Protein AF-A0A7S3X3S9-F1 (afdb_monomer)

Secondary structure (DSSP, 8-state):
--HHHHHHHHHHHHHHHHHTSGGGG-TTSS-HHHHHHHHHHHHHHHHH-GGGHHHHHHHHHHHHTSHHHHHHHHH-HHHHHHHHTS-HHHHHHHHHHTT-THHHHHHHHHHHHHTS---------PPPPPPPPPPPPPPPPPPPP--------

Mean predicted aligned error: 16.13 Å

Sequence (153 aa):
ENEHEVAFSLIRRGCLDLAGSDLFDEPGLADTHDMEEAWLFLLEVRKCRPNRRRQIEECAKLLGASQRWSAALTSSAKVIEMLEGMSPEMKREVLEAAGAPDLEEEHQQQQQQDDLPPQQHPGVQQPWPPAPAAPAAKPAPQAAQGVWPEAAA

Solvent-accessible surface area (backbone atoms only — not comparable to full-atom values): 9548 Å² total; per-residue (Å²): 142,56,67,70,57,54,52,48,52,50,52,49,46,49,46,57,62,31,71,78,37,85,62,67,76,41,90,82,76,67,53,74,66,58,47,40,52,51,51,45,50,53,54,51,48,50,72,77,36,67,92,45,49,70,62,49,35,54,44,31,32,50,43,24,71,34,70,70,48,36,47,34,60,75,68,35,66,68,45,45,53,53,46,68,73,41,57,70,71,60,39,45,50,43,29,53,35,21,71,46,52,65,60,56,54,54,53,56,51,52,52,60,61,68,69,53,71,83,76,77,73,78,84,74,90,73,84,80,79,84,80,82,82,82,81,82,86,80,87,82,86,82,84,82,88,80,89,78,87,88,85,89,136

pLDDT: mean 71.57, std 14.66, range [46.75, 90.12]

Foldseek 3Di:
DPPLVVVLVVLLVVLVVCLPPPCVQDPPPDDLVRLLVSLVSLLVCCVVPVVCLVSSLVSLLSQLVHPSSVCSCVPDPVNVVSLVVDDLVSNCSSCVSSVNNVVNVVVVVVVVVVPPDPPPPPDDPDDDDDDDDDDDDDDDDDDDDDDDDDDDD

Organism: NCBI:txid141414

Structure (mmCIF, N/CA/C/O backbone):
data_AF-A0A7S3X3S9-F1
#
_entry.id   AF-A0A7S3X3S9-F1
#
loop_
_atom_site.group_PDB
_atom_site.id
_atom_site.type_symbol
_atom_site.label_atom_id
_atom_site.label_alt_id
_atom_site.label_comp_id
_atom_site.label_asym_id
_atom_site.label_entity_id
_atom_site.label_seq_id
_atom_site.pdbx_PDB_ins_code
_atom_site.Cartn_x
_atom_site.Cartn_y
_atom_site.Cartn_z
_atom_site.occupancy
_atom_site.B_iso_or_equiv
_atom_site.auth_seq_id
_atom_site.auth_comp_id
_atom_site.auth_asym_id
_atom_site.auth_atom_id
_atom_site.pdbx_PDB_model_num
ATOM 1 N N . GLU A 1 1 ? -20.043 -7.317 -10.546 1.00 48.34 1 GLU A N 1
ATOM 2 C CA . GLU A 1 1 ? -18.893 -7.938 -9.852 1.00 48.34 1 GLU A CA 1
ATOM 3 C C . GLU A 1 1 ? -17.901 -8.473 -10.877 1.00 48.34 1 GLU A C 1
ATOM 5 O O . GLU A 1 1 ? -18.150 -9.544 -11.407 1.00 48.34 1 GLU A O 1
ATOM 10 N N . ASN A 1 2 ? -16.850 -7.720 -11.234 1.00 58.53 2 ASN A N 1
ATOM 11 C CA . ASN A 1 2 ? -15.633 -8.306 -11.834 1.00 58.53 2 ASN A CA 1
ATOM 12 C C . ASN A 1 2 ? -14.470 -7.306 -11.981 1.00 58.53 2 ASN A C 1
ATOM 14 O O . ASN A 1 2 ? -13.314 -7.703 -11.981 1.00 58.53 2 ASN A O 1
ATOM 18 N N . GLU A 1 3 ? -14.746 -6.004 -12.079 1.00 62.81 3 GLU A N 1
ATOM 19 C CA . GLU A 1 3 ? -13.711 -4.999 -12.388 1.00 62.81 3 GLU A CA 1
ATOM 20 C C . GLU A 1 3 ? -12.646 -4.880 -11.290 1.00 62.81 3 GLU A C 1
ATOM 22 O O . GLU A 1 3 ? -11.453 -4.897 -11.580 1.00 62.81 3 GLU A O 1
ATOM 27 N N . HIS A 1 4 ? -13.056 -4.884 -10.018 1.00 63.25 4 HIS A N 1
ATOM 28 C CA . HIS A 1 4 ? -12.123 -4.880 -8.886 1.00 63.25 4 HIS A CA 1
ATOM 29 C C . HIS A 1 4 ? -11.281 -6.162 -8.796 1.00 63.25 4 HIS A C 1
ATOM 31 O O . HIS A 1 4 ? -10.157 -6.117 -8.303 1.00 63.25 4 HIS A O 1
ATOM 37 N N . GLU A 1 5 ? -11.791 -7.307 -9.267 1.00 67.75 5 GLU A N 1
ATOM 38 C CA . GLU A 1 5 ? -11.007 -8.548 -9.296 1.00 67.75 5 GLU A CA 1
ATOM 39 C C . GLU A 1 5 ? -9.963 -8.517 -10.409 1.00 67.75 5 GLU A C 1
ATOM 41 O O . GLU A 1 5 ? -8.819 -8.896 -10.171 1.00 67.75 5 GLU A O 1
ATOM 46 N N . VAL A 1 6 ? -10.328 -8.001 -11.586 1.00 70.00 6 VAL A N 1
ATOM 47 C CA . VAL A 1 6 ? -9.403 -7.807 -12.708 1.00 70.00 6 VAL A CA 1
ATOM 48 C C . VAL A 1 6 ? -8.310 -6.802 -12.339 1.00 70.00 6 VAL A C 1
ATOM 50 O O . VAL A 1 6 ? -7.133 -7.100 -12.528 1.00 70.00 6 VAL A O 1
ATOM 53 N N . ALA A 1 7 ? -8.674 -5.663 -11.743 1.00 69.69 7 ALA A N 1
ATOM 54 C CA . ALA A 1 7 ? -7.722 -4.655 -11.279 1.00 69.69 7 ALA A CA 1
ATOM 55 C C . ALA A 1 7 ? -6.784 -5.208 -10.195 1.00 69.69 7 ALA A C 1
ATOM 57 O O . ALA A 1 7 ? -5.570 -5.044 -10.288 1.00 69.69 7 ALA A O 1
ATOM 58 N N . PHE A 1 8 ? -7.312 -5.955 -9.219 1.00 72.25 8 PHE A N 1
ATOM 59 C CA . PHE A 1 8 ? -6.483 -6.580 -8.188 1.00 72.25 8 PHE A CA 1
ATOM 60 C C . PHE A 1 8 ? -5.541 -7.639 -8.759 1.00 72.25 8 PHE A C 1
ATOM 62 O O . PHE A 1 8 ? -4.375 -7.696 -8.378 1.00 72.25 8 PHE A O 1
ATOM 69 N N . SER A 1 9 ? -6.011 -8.467 -9.690 1.00 74.62 9 SER A N 1
ATOM 70 C CA . SER A 1 9 ? -5.162 -9.449 -10.362 1.00 74.62 9 SER A CA 1
ATOM 71 C C . SER A 1 9 ? -4.076 -8.793 -11.215 1.00 74.62 9 SER A C 1
ATOM 73 O O . SER A 1 9 ? -2.961 -9.308 -11.238 1.00 74.62 9 SER A O 1
ATOM 75 N N . LEU A 1 10 ? -4.366 -7.664 -11.871 1.00 75.00 10 LEU A N 1
ATOM 76 C CA . LEU A 1 10 ? -3.382 -6.876 -12.618 1.00 75.00 10 LEU A CA 1
ATOM 77 C C . LEU A 1 10 ? -2.336 -6.256 -11.692 1.00 75.00 10 LEU A C 1
ATOM 79 O O . LEU A 1 10 ? -1.148 -6.426 -11.942 1.00 75.00 10 LEU A O 1
ATOM 83 N N . ILE A 1 11 ? -2.757 -5.618 -10.599 1.00 72.25 11 ILE A N 1
ATOM 84 C CA . ILE A 1 11 ? -1.847 -5.005 -9.621 1.00 72.25 11 ILE A CA 1
ATOM 85 C C . ILE A 1 11 ? -0.992 -6.073 -8.942 1.00 72.25 11 ILE A C 1
ATOM 87 O O . ILE A 1 11 ? 0.225 -5.931 -8.875 1.00 72.25 11 ILE A O 1
ATOM 91 N N . ARG A 1 12 ? -1.589 -7.189 -8.509 1.00 75.94 12 ARG A N 1
ATOM 92 C CA . ARG A 1 12 ? -0.850 -8.308 -7.909 1.00 75.94 12 ARG A CA 1
ATOM 93 C C . ARG A 1 12 ? 0.161 -8.898 -8.882 1.00 75.94 12 ARG A C 1
ATOM 95 O O . ARG A 1 12 ? 1.285 -9.184 -8.486 1.00 75.94 12 ARG A O 1
ATOM 102 N N . ARG A 1 13 ? -0.232 -9.087 -10.143 1.00 77.94 13 ARG A N 1
ATOM 103 C CA . ARG A 1 13 ? 0.671 -9.578 -11.184 1.00 77.94 13 ARG A CA 1
ATOM 104 C C . ARG A 1 13 ? 1.789 -8.577 -11.464 1.00 77.94 13 ARG A C 1
ATOM 106 O O . ARG A 1 13 ? 2.928 -9.002 -11.513 1.00 77.94 13 ARG A O 1
ATOM 113 N N . GLY A 1 14 ? 1.490 -7.280 -11.527 1.00 73.69 14 GLY A N 1
ATOM 114 C CA . GLY A 1 14 ? 2.494 -6.221 -11.633 1.00 73.69 14 GLY A CA 1
ATOM 115 C C . GLY A 1 14 ? 3.486 -6.249 -10.470 1.00 73.69 14 GLY A C 1
ATOM 116 O O . GLY A 1 14 ? 4.686 -6.281 -10.703 1.00 73.69 14 GLY A O 1
ATOM 117 N N . CYS A 1 15 ? 3.005 -6.353 -9.226 1.00 74.50 15 CYS A N 1
ATOM 118 C CA . CYS A 1 15 ? 3.866 -6.481 -8.046 1.00 74.50 15 CYS A CA 1
ATOM 119 C C . CYS A 1 15 ? 4.774 -7.717 -8.133 1.00 74.50 15 CYS A C 1
ATOM 121 O O . CYS A 1 15 ? 5.953 -7.633 -7.814 1.00 74.50 15 CYS A O 1
ATOM 123 N N . LEU A 1 16 ? 4.239 -8.863 -8.567 1.00 72.44 16 LEU A N 1
ATOM 124 C CA . LEU A 1 16 ? 4.996 -10.115 -8.685 1.00 72.44 16 LEU A CA 1
ATOM 125 C C . LEU A 1 16 ? 5.994 -10.107 -9.852 1.00 72.44 16 LEU A C 1
ATOM 127 O O . LEU A 1 16 ? 7.108 -10.598 -9.690 1.00 72.44 16 LEU A O 1
ATOM 131 N N . ASP A 1 17 ? 5.610 -9.549 -11.001 1.00 71.44 17 ASP A N 1
ATOM 132 C CA . ASP A 1 17 ? 6.460 -9.435 -12.192 1.00 71.44 17 ASP A CA 1
ATOM 133 C C . ASP A 1 17 ? 7.622 -8.455 -11.934 1.00 71.44 17 ASP A C 1
ATOM 135 O O . ASP A 1 17 ? 8.753 -8.676 -12.378 1.00 71.44 17 ASP A O 1
ATOM 139 N N . LEU A 1 18 ? 7.367 -7.399 -11.157 1.00 66.94 18 LEU A N 1
ATOM 140 C CA . LEU A 1 18 ? 8.367 -6.404 -10.782 1.00 66.94 18 LEU A CA 1
ATOM 141 C C . LEU A 1 18 ? 9.255 -6.851 -9.613 1.00 66.94 18 LEU A C 1
ATOM 143 O O . LEU A 1 18 ? 10.433 -6.521 -9.603 1.00 66.94 18 LEU A O 1
ATOM 147 N N . ALA A 1 19 ? 8.755 -7.660 -8.677 1.00 65.38 19 ALA A N 1
ATOM 148 C CA . ALA A 1 19 ? 9.548 -8.184 -7.559 1.00 65.38 19 ALA A CA 1
ATOM 149 C C . ALA A 1 19 ? 10.769 -9.022 -7.988 1.00 65.38 19 ALA A C 1
ATOM 151 O O . ALA A 1 19 ? 11.697 -9.209 -7.204 1.00 65.38 19 ALA A O 1
ATOM 152 N N . GLY A 1 20 ? 10.758 -9.554 -9.214 1.00 60.16 20 GLY A N 1
ATOM 153 C CA . GLY A 1 20 ? 11.882 -10.277 -9.812 1.00 60.16 20 GLY A CA 1
ATOM 154 C C . GLY A 1 20 ? 12.756 -9.442 -10.751 1.00 60.16 20 GLY A C 1
ATOM 155 O O . GLY A 1 20 ? 13.688 -9.995 -11.331 1.00 60.16 20 GLY A O 1
ATOM 156 N N . SER A 1 21 ? 12.456 -8.152 -10.930 1.00 62.50 21 SER A N 1
ATOM 157 C CA . SER A 1 21 ? 13.126 -7.273 -11.891 1.00 62.50 21 SER A CA 1
ATOM 158 C C . SER A 1 21 ? 13.718 -6.046 -11.193 1.00 62.50 21 SER A C 1
ATOM 160 O O . SER A 1 21 ? 13.003 -5.324 -10.504 1.00 62.50 21 SER A O 1
ATOM 162 N N . ASP A 1 22 ? 14.987 -5.722 -11.465 1.00 62.28 22 ASP A N 1
ATOM 163 C CA . ASP A 1 22 ? 15.633 -4.477 -10.989 1.00 62.28 22 ASP A CA 1
ATOM 164 C C . ASP A 1 22 ? 14.921 -3.193 -11.476 1.00 62.28 22 ASP A C 1
ATOM 166 O O . ASP A 1 22 ? 15.164 -2.098 -10.975 1.00 62.28 22 ASP A O 1
ATOM 170 N N . LEU A 1 23 ? 13.991 -3.337 -12.426 1.00 64.94 23 LEU A N 1
ATOM 171 C CA . LEU A 1 23 ? 13.120 -2.289 -12.957 1.00 64.94 23 LEU A CA 1
ATOM 172 C C . LEU A 1 23 ? 12.186 -1.670 -11.907 1.00 64.94 23 LEU A C 1
ATOM 174 O O . LEU A 1 23 ? 11.710 -0.557 -12.107 1.00 64.94 23 LEU A O 1
ATOM 178 N N . PHE A 1 24 ? 11.898 -2.361 -10.799 1.00 66.88 24 PHE A N 1
ATOM 179 C CA . PHE A 1 24 ? 10.897 -1.904 -9.828 1.00 66.88 24 PHE A CA 1
ATOM 180 C C . PHE A 1 24 ? 11.233 -0.562 -9.159 1.00 66.88 24 PHE 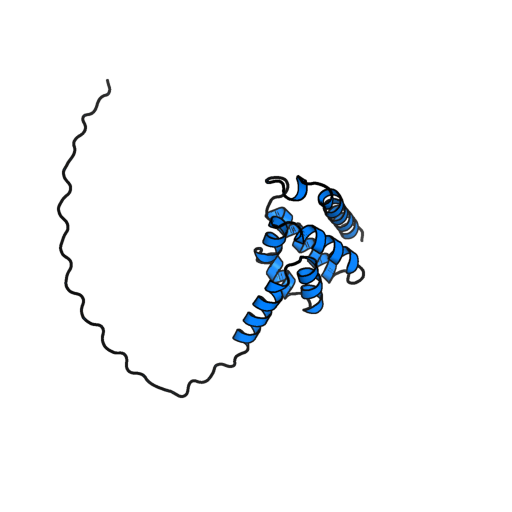A C 1
ATOM 182 O O . PHE A 1 24 ? 10.325 0.196 -8.811 1.00 66.88 24 PHE A O 1
ATOM 189 N N . ASP A 1 25 ? 12.523 -0.251 -9.022 1.00 65.94 25 ASP A N 1
ATOM 190 C CA . ASP A 1 25 ? 13.004 1.015 -8.456 1.00 65.94 25 ASP A CA 1
ATOM 191 C C . ASP A 1 25 ? 13.448 2.017 -9.539 1.00 65.94 25 ASP A C 1
ATOM 193 O O . ASP A 1 25 ? 13.875 3.134 -9.230 1.00 65.94 25 ASP A O 1
ATOM 197 N N . GLU A 1 26 ? 13.324 1.661 -10.825 1.00 70.81 26 GLU A N 1
ATOM 198 C CA . GLU A 1 26 ? 13.889 2.465 -11.904 1.00 70.81 26 GLU A CA 1
ATOM 199 C C . GLU A 1 26 ? 13.214 3.855 -11.967 1.00 70.81 26 GLU A C 1
ATOM 201 O O . GLU A 1 26 ? 11.976 3.977 -12.010 1.00 70.81 26 GLU A O 1
ATOM 206 N N . PRO A 1 27 ? 13.995 4.949 -11.910 1.00 63.44 27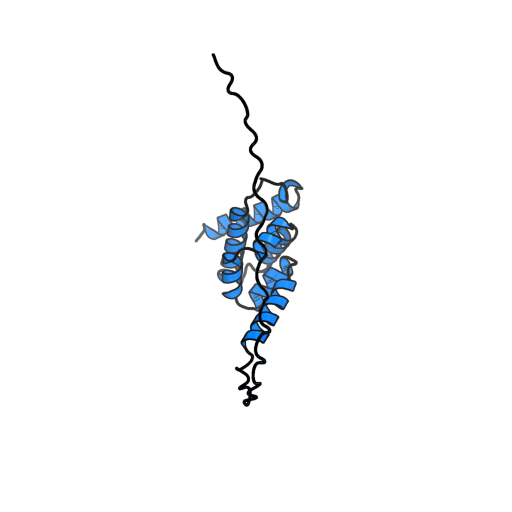 PRO A N 1
ATOM 207 C CA . PRO A 1 27 ? 13.454 6.297 -12.025 1.00 63.44 27 PRO A CA 1
ATOM 208 C C . PRO A 1 27 ? 12.753 6.475 -13.377 1.00 63.44 27 PRO A C 1
ATOM 210 O O . PRO A 1 27 ? 13.370 6.335 -14.426 1.00 63.44 27 PRO A O 1
ATOM 213 N N . GLY A 1 28 ? 11.456 6.802 -13.337 1.00 64.56 28 GLY A N 1
ATOM 214 C CA . GLY A 1 28 ? 10.617 7.008 -14.524 1.00 64.56 28 GLY A CA 1
ATOM 215 C C . GLY A 1 28 ? 9.677 5.852 -14.894 1.00 64.56 28 GLY A C 1
ATOM 216 O O . GLY A 1 28 ? 8.895 6.019 -15.823 1.00 64.56 28 GLY A O 1
ATOM 217 N N . LEU A 1 29 ? 9.706 4.712 -14.187 1.00 66.75 29 LEU A N 1
ATOM 218 C CA . LEU A 1 29 ? 8.765 3.608 -14.448 1.00 66.75 29 LEU A CA 1
ATOM 219 C C . LEU A 1 29 ? 7.353 3.874 -13.890 1.00 66.75 29 LEU A C 1
ATOM 221 O O . LEU A 1 29 ? 6.359 3.474 -14.488 1.00 66.75 29 LEU A O 1
ATOM 225 N N . ALA A 1 30 ? 7.281 4.533 -12.736 1.00 68.25 30 ALA A N 1
ATOM 226 C CA . ALA A 1 30 ? 6.041 4.937 -12.087 1.00 68.25 30 ALA A CA 1
ATOM 227 C C . ALA A 1 30 ? 6.232 6.314 -11.445 1.00 68.25 30 ALA A C 1
ATOM 229 O O . ALA A 1 30 ? 7.265 6.572 -10.804 1.00 68.25 30 ALA A O 1
ATOM 230 N N . ASP A 1 31 ? 5.235 7.177 -11.619 1.00 80.56 31 ASP A N 1
ATOM 231 C CA . ASP A 1 31 ? 5.173 8.472 -10.954 1.00 80.56 31 ASP A CA 1
ATOM 232 C C . ASP A 1 31 ? 4.623 8.319 -9.531 1.00 80.56 31 ASP A C 1
ATOM 234 O O . ASP A 1 31 ? 3.943 7.346 -9.198 1.00 80.56 31 ASP A O 1
ATOM 238 N N . THR A 1 32 ? 4.878 9.310 -8.674 1.00 80.31 32 THR A N 1
ATOM 239 C CA . THR A 1 32 ? 4.378 9.325 -7.286 1.00 80.31 32 THR A CA 1
ATOM 240 C C . THR A 1 32 ? 2.855 9.164 -7.218 1.00 80.31 32 THR A C 1
ATOM 242 O O . THR A 1 32 ? 2.343 8.545 -6.291 1.00 80.31 32 THR A O 1
ATOM 245 N N . HIS A 1 33 ? 2.137 9.678 -8.222 1.00 83.50 33 HIS A N 1
ATOM 246 C CA . HIS A 1 33 ? 0.689 9.519 -8.347 1.00 83.50 33 HIS A CA 1
ATOM 247 C C . HIS A 1 33 ? 0.273 8.050 -8.523 1.00 83.50 33 HIS A C 1
ATOM 249 O O . HIS A 1 33 ? -0.646 7.588 -7.857 1.00 83.50 33 HIS A O 1
ATOM 255 N N . ASP A 1 34 ? 0.966 7.292 -9.373 1.00 83.00 34 ASP A N 1
ATOM 256 C CA . ASP A 1 34 ? 0.627 5.887 -9.622 1.00 83.00 34 ASP A CA 1
ATOM 257 C C . ASP A 1 34 ? 0.935 5.010 -8.405 1.00 83.00 34 ASP A C 1
ATOM 259 O O . ASP A 1 34 ? 0.192 4.076 -8.096 1.00 83.00 34 ASP A O 1
ATOM 263 N N . MET A 1 35 ? 2.007 5.342 -7.677 1.00 85.00 35 MET A N 1
ATOM 264 C CA . MET A 1 35 ? 2.342 4.688 -6.410 1.00 85.00 35 MET A CA 1
ATOM 265 C C . MET A 1 35 ? 1.267 4.949 -5.344 1.00 85.00 35 MET A C 1
ATOM 267 O O . MET A 1 35 ? 0.869 4.025 -4.635 1.00 85.00 35 MET A O 1
ATOM 271 N N . GLU A 1 36 ? 0.772 6.187 -5.249 1.00 88.06 36 GLU A N 1
ATOM 272 C CA . GLU A 1 36 ? -0.332 6.564 -4.359 1.00 88.06 36 GLU A CA 1
ATOM 273 C C . GLU A 1 36 ? -1.616 5.791 -4.693 1.00 88.06 36 GLU A C 1
ATOM 275 O O . GLU A 1 36 ? -2.191 5.143 -3.817 1.00 88.06 36 GLU A O 1
ATOM 280 N N . GLU A 1 37 ? -2.041 5.800 -5.957 1.00 85.75 37 GLU A N 1
ATOM 281 C CA . GLU A 1 37 ? -3.263 5.120 -6.401 1.00 85.75 37 GLU A CA 1
ATOM 282 C C . GLU A 1 37 ? -3.199 3.603 -6.164 1.00 85.75 37 GLU A C 1
ATOM 284 O O . GLU A 1 37 ? -4.187 2.986 -5.759 1.00 85.75 37 GLU A O 1
ATOM 289 N N . ALA A 1 38 ? -2.029 2.987 -6.348 1.00 86.50 38 ALA A N 1
ATOM 290 C CA . ALA A 1 38 ? -1.828 1.573 -6.056 1.00 86.50 38 ALA A CA 1
ATOM 291 C C . ALA A 1 38 ? -1.982 1.254 -4.559 1.00 86.50 38 ALA A C 1
ATOM 293 O O . ALA A 1 38 ? -2.627 0.258 -4.211 1.00 86.50 38 ALA A O 1
ATOM 294 N N . TRP A 1 39 ? -1.438 2.096 -3.671 1.00 89.75 39 TRP A N 1
ATOM 295 C CA . TRP A 1 39 ? -1.631 1.950 -2.226 1.00 89.75 39 TRP A CA 1
ATOM 296 C C . TRP A 1 39 ? -3.094 2.138 -1.828 1.00 89.75 39 TRP A C 1
ATOM 298 O O . TRP A 1 39 ? -3.639 1.286 -1.126 1.00 89.75 39 TRP A O 1
ATOM 308 N N . LEU A 1 40 ? -3.755 3.188 -2.323 1.00 90.06 40 LEU A N 1
ATOM 309 C CA . LEU A 1 40 ? -5.178 3.434 -2.069 1.00 90.06 40 LEU A CA 1
ATOM 310 C C . LEU A 1 40 ? -6.042 2.259 -2.526 1.00 90.06 40 LEU A C 1
ATOM 312 O O . LEU A 1 40 ? -6.899 1.784 -1.783 1.00 90.06 40 LEU A O 1
ATOM 316 N N . PHE A 1 41 ? -5.778 1.729 -3.719 1.00 87.38 41 PHE A N 1
ATOM 317 C CA . PHE A 1 41 ? -6.486 0.559 -4.217 1.00 87.38 41 PHE A CA 1
ATOM 318 C C . PHE A 1 41 ? -6.274 -0.661 -3.312 1.00 87.38 41 PHE A C 1
ATOM 320 O O . PHE A 1 41 ? -7.229 -1.371 -2.990 1.00 87.38 41 PHE A O 1
ATOM 327 N N . LEU A 1 42 ? -5.038 -0.914 -2.874 1.00 88.75 42 LEU A N 1
ATOM 328 C CA . LEU A 1 42 ? -4.724 -2.049 -2.009 1.00 88.75 42 LEU A CA 1
ATOM 329 C C . LEU A 1 42 ? -5.453 -1.954 -0.656 1.00 88.75 42 LEU A C 1
ATOM 331 O O . LEU A 1 42 ? -6.036 -2.943 -0.195 1.00 88.75 42 LEU A O 1
ATOM 335 N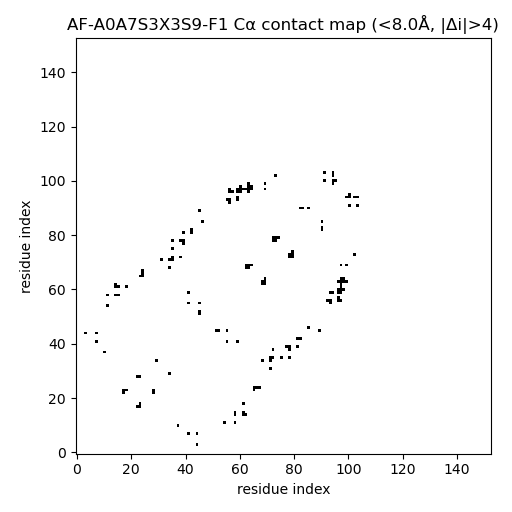 N . LEU A 1 43 ? -5.464 -0.764 -0.052 1.00 90.06 43 LEU A N 1
ATOM 336 C CA . LEU A 1 43 ? -6.165 -0.477 1.201 1.00 90.06 43 LEU A CA 1
ATOM 337 C C . LEU A 1 43 ? -7.687 -0.605 1.046 1.00 90.06 43 LEU A C 1
ATOM 339 O O . LEU A 1 43 ? -8.342 -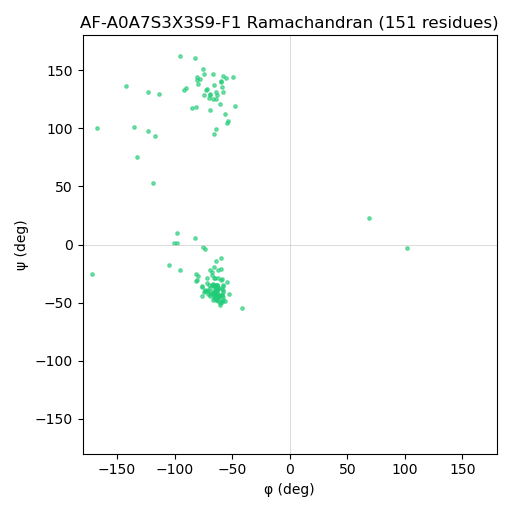1.249 1.870 1.00 90.06 43 LEU A O 1
ATOM 343 N N . GLU A 1 44 ? -8.254 -0.092 -0.044 1.00 89.88 44 GLU A N 1
ATOM 344 C CA . GLU A 1 44 ? -9.686 -0.205 -0.331 1.00 89.88 44 GLU A CA 1
ATOM 345 C C . GLU A 1 44 ? -10.104 -1.672 -0.525 1.00 89.88 44 GLU A C 1
ATOM 347 O O . GLU A 1 44 ? -11.087 -2.138 0.061 1.00 89.88 44 GLU A O 1
ATOM 352 N N . VAL A 1 45 ? -9.308 -2.469 -1.250 1.00 85.88 45 VAL A N 1
ATOM 353 C CA . VAL A 1 45 ? -9.558 -3.913 -1.371 1.00 85.88 45 VAL A CA 1
ATOM 354 C C . VAL A 1 45 ? -9.476 -4.599 -0.006 1.00 85.88 45 VAL A C 1
ATOM 356 O O . VAL A 1 45 ? -10.295 -5.482 0.268 1.00 85.88 45 VAL A O 1
ATOM 359 N N . ARG A 1 46 ? -8.564 -4.190 0.889 1.00 87.50 46 ARG A N 1
ATOM 360 C CA . ARG A 1 46 ? -8.483 -4.749 2.252 1.00 87.50 46 ARG A CA 1
ATOM 361 C C . ARG A 1 46 ? -9.737 -4.459 3.064 1.00 87.50 46 ARG A C 1
ATOM 363 O O . ARG A 1 46 ? -10.180 -5.355 3.792 1.00 87.50 46 ARG A O 1
ATOM 370 N N . LYS A 1 47 ? -10.306 -3.258 2.924 1.00 86.31 47 LYS A N 1
ATOM 371 C CA . LYS A 1 47 ? -11.558 -2.853 3.581 1.00 86.31 47 LYS A CA 1
ATOM 372 C C . LYS A 1 47 ? -12.744 -3.660 3.060 1.00 86.31 47 LYS A C 1
ATOM 374 O O . LYS A 1 47 ? -13.525 -4.182 3.850 1.00 86.31 47 LYS A O 1
ATOM 379 N N . CYS A 1 48 ? -12.858 -3.823 1.743 1.00 85.69 48 CYS A N 1
ATOM 380 C CA . CYS A 1 48 ? -13.998 -4.509 1.134 1.00 85.69 48 CYS A CA 1
ATOM 381 C C . CYS A 1 48 ? -13.909 -6.044 1.183 1.00 85.69 48 CYS A C 1
ATOM 383 O O . CYS A 1 48 ? -14.934 -6.724 1.111 1.00 85.69 48 CYS A O 1
ATOM 385 N N . ARG A 1 49 ? -12.701 -6.622 1.227 1.00 83.56 49 ARG A N 1
ATOM 386 C CA . ARG A 1 49 ? -12.471 -8.066 1.032 1.00 83.56 49 ARG A CA 1
ATOM 387 C C . ARG A 1 49 ? -11.535 -8.642 2.109 1.00 83.56 49 ARG A C 1
ATOM 389 O O . ARG A 1 49 ? -10.400 -9.010 1.800 1.00 83.56 49 ARG A O 1
ATOM 396 N N . PRO A 1 50 ? -12.014 -8.848 3.351 1.00 78.88 50 PRO A N 1
ATOM 397 C CA . PRO A 1 50 ? -11.191 -9.396 4.437 1.00 78.88 50 PRO A CA 1
ATOM 398 C C . PRO A 1 50 ? -10.616 -10.790 4.128 1.00 78.88 50 PRO A C 1
ATOM 400 O O . PRO A 1 50 ? -9.501 -11.106 4.533 1.00 78.88 50 PRO A O 1
ATOM 403 N N . ASN A 1 51 ? -11.312 -11.595 3.318 1.00 84.06 51 ASN A N 1
ATOM 404 C CA . ASN A 1 51 ? -10.850 -12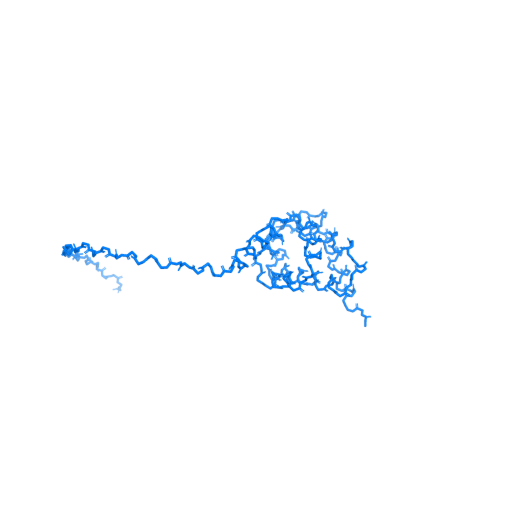.926 2.899 1.00 84.06 51 ASN A CA 1
ATOM 405 C C . ASN A 1 51 ? -9.564 -12.905 2.048 1.00 84.06 51 ASN A C 1
ATOM 407 O O . ASN A 1 51 ? -8.946 -13.950 1.856 1.00 84.06 51 ASN A O 1
ATOM 411 N N . ARG A 1 52 ? -9.156 -11.742 1.520 1.00 81.19 52 ARG A N 1
ATOM 412 C CA . ARG A 1 52 ? -7.949 -11.585 0.690 1.00 81.19 52 ARG A CA 1
ATOM 413 C C . ARG A 1 52 ? -6.736 -11.071 1.467 1.00 81.19 52 ARG A C 1
ATOM 415 O O . ARG A 1 52 ? -5.715 -10.784 0.850 1.00 81.19 52 ARG A O 1
ATOM 422 N N . ARG A 1 53 ? -6.813 -11.020 2.802 1.00 85.00 53 ARG A N 1
ATOM 423 C CA . ARG A 1 53 ? -5.747 -10.541 3.697 1.00 85.00 53 ARG A CA 1
ATOM 424 C C . ARG A 1 53 ? -4.344 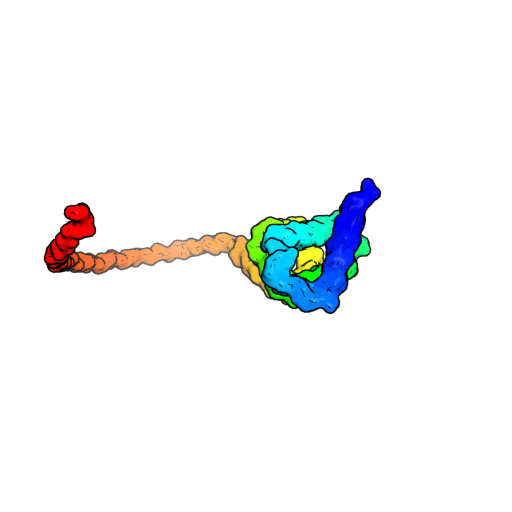-11.006 3.284 1.00 85.00 53 ARG A C 1
ATOM 426 O O . ARG A 1 53 ? -3.493 -10.173 3.022 1.00 85.00 53 ARG A O 1
ATOM 433 N N . ARG A 1 54 ? -4.131 -12.315 3.117 1.00 85.81 54 ARG A N 1
ATOM 434 C CA . ARG A 1 54 ? -2.814 -12.877 2.758 1.00 85.81 54 ARG A CA 1
ATOM 435 C C . ARG A 1 54 ? -2.255 -12.340 1.434 1.00 85.81 54 ARG A C 1
ATOM 437 O O . ARG A 1 54 ? -1.059 -12.127 1.309 1.00 85.81 54 ARG A O 1
ATOM 444 N N . GLN A 1 55 ? -3.114 -12.133 0.436 1.00 85.50 55 GLN A N 1
ATOM 445 C CA . GLN A 1 55 ? -2.692 -11.613 -0.871 1.00 85.50 55 GLN A CA 1
ATOM 446 C C . GLN A 1 55 ? -2.323 -10.131 -0.772 1.00 85.50 55 GLN A C 1
ATOM 448 O O . GLN A 1 55 ? -1.429 -9.670 -1.471 1.00 85.50 55 GLN A O 1
ATOM 453 N N . ILE A 1 56 ? -3.011 -9.399 0.104 1.00 86.88 56 ILE A N 1
ATOM 454 C CA . ILE A 1 56 ? -2.723 -7.996 0.384 1.00 86.88 56 ILE A CA 1
ATOM 455 C C . ILE A 1 56 ? -1.415 -7.856 1.154 1.00 86.88 56 ILE A C 1
ATOM 457 O O . ILE A 1 56 ? -0.607 -7.020 0.780 1.00 86.88 56 ILE A O 1
ATOM 461 N N . GLU A 1 57 ? -1.170 -8.705 2.153 1.00 88.06 57 GLU A N 1
ATOM 462 C CA . GLU A 1 57 ? 0.114 -8.769 2.864 1.00 88.06 57 GLU A CA 1
ATOM 463 C C . GLU A 1 57 ? 1.271 -9.081 1.900 1.00 88.06 57 GLU A C 1
ATOM 465 O O . GLU A 1 57 ? 2.312 -8.433 1.954 1.00 88.06 57 GLU A O 1
ATOM 470 N N . GLU A 1 58 ? 1.086 -10.028 0.971 1.00 86.81 58 GLU A N 1
ATOM 471 C CA . GLU A 1 58 ? 2.074 -10.320 -0.078 1.00 86.81 58 GLU A CA 1
ATOM 472 C C . GLU A 1 58 ? 2.364 -9.085 -0.942 1.00 86.81 58 GLU A C 1
ATOM 474 O O . GLU A 1 58 ? 3.526 -8.738 -1.134 1.00 86.81 58 GLU A O 1
ATOM 479 N N . CYS A 1 59 ? 1.329 -8.397 -1.436 1.00 86.88 59 CYS A N 1
ATOM 480 C CA . CYS A 1 59 ? 1.498 -7.174 -2.221 1.00 86.88 59 CYS A CA 1
ATOM 481 C C . CYS A 1 59 ? 2.168 -6.060 -1.411 1.00 86.88 59 CYS A C 1
ATOM 483 O O . CYS A 1 59 ? 3.141 -5.482 -1.880 1.00 86.88 59 CYS A O 1
ATOM 485 N N . ALA A 1 60 ? 1.701 -5.795 -0.190 1.00 89.00 60 ALA A N 1
ATOM 486 C CA . ALA A 1 60 ? 2.256 -4.771 0.689 1.00 89.00 60 ALA A CA 1
ATOM 487 C C . ALA A 1 60 ? 3.740 -5.021 0.974 1.00 89.00 60 ALA A C 1
ATOM 489 O O . ALA A 1 60 ? 4.528 -4.084 0.940 1.00 89.00 60 ALA A O 1
ATOM 490 N N . LYS A 1 61 ? 4.142 -6.283 1.161 1.00 88.25 61 LYS A N 1
ATOM 491 C CA . LYS A 1 61 ? 5.546 -6.661 1.339 1.00 88.25 61 LYS A CA 1
ATOM 492 C C . LYS A 1 61 ? 6.402 -6.397 0.107 1.00 88.25 61 LYS A C 1
ATOM 494 O O . LYS A 1 61 ? 7.541 -5.961 0.242 1.00 88.25 61 LYS A O 1
ATOM 499 N N . LEU A 1 62 ? 5.876 -6.671 -1.085 1.00 86.38 62 LEU A N 1
ATOM 500 C CA . LEU A 1 62 ? 6.592 -6.406 -2.334 1.00 86.38 62 LEU A CA 1
ATOM 501 C C . LEU A 1 62 ? 6.733 -4.906 -2.589 1.00 86.38 62 LEU A C 1
ATOM 503 O O . LEU A 1 62 ? 7.824 -4.448 -2.911 1.00 86.38 62 LEU A O 1
ATOM 507 N N . LEU A 1 63 ? 5.658 -4.142 -2.385 1.00 85.69 63 LEU A N 1
ATOM 508 C CA . LEU A 1 63 ? 5.685 -2.688 -2.517 1.00 85.69 63 LEU A CA 1
ATOM 509 C C . LEU A 1 63 ? 6.609 -2.056 -1.468 1.00 85.69 63 LEU A C 1
ATOM 511 O O . LEU A 1 63 ? 7.468 -1.252 -1.805 1.00 85.69 63 LEU A O 1
ATOM 515 N N . GLY A 1 64 ? 6.498 -2.474 -0.208 1.00 85.06 64 GLY A N 1
ATOM 516 C CA . GLY A 1 64 ? 7.309 -1.968 0.899 1.00 85.06 64 GLY A CA 1
ATOM 517 C C . GLY A 1 64 ? 8.802 -2.297 0.803 1.00 85.06 64 GLY A C 1
ATOM 518 O O . GLY A 1 64 ? 9.618 -1.614 1.415 1.00 85.06 64 GLY A O 1
ATOM 519 N N . ALA A 1 65 ? 9.184 -3.297 0.001 1.00 84.50 65 ALA A N 1
ATOM 520 C CA . ALA A 1 65 ? 10.588 -3.611 -0.250 1.00 84.50 65 ALA A CA 1
ATOM 521 C C . ALA A 1 65 ? 11.317 -2.512 -1.047 1.00 84.50 65 ALA A C 1
ATOM 523 O O . ALA A 1 65 ? 12.539 -2.408 -0.943 1.00 84.50 65 ALA A O 1
ATOM 524 N N . SER A 1 66 ? 10.593 -1.689 -1.817 1.00 83.00 66 SER A N 1
ATOM 525 C CA . SER A 1 66 ? 11.164 -0.514 -2.480 1.00 83.00 66 SER A CA 1
ATOM 526 C C . SER A 1 66 ? 11.021 0.727 -1.609 1.00 83.00 66 SER A C 1
ATOM 528 O O . SER A 1 66 ? 9.939 1.051 -1.117 1.00 83.00 66 SER A O 1
ATOM 530 N N . GLN A 1 67 ? 12.114 1.481 -1.486 1.00 81.94 67 GLN A N 1
ATOM 531 C CA . GLN A 1 67 ? 12.144 2.724 -0.719 1.00 81.94 67 GLN A CA 1
ATOM 532 C C . GLN A 1 67 ? 11.209 3.794 -1.301 1.00 81.94 67 GLN A C 1
ATOM 534 O O . GLN A 1 67 ? 10.616 4.573 -0.560 1.00 81.94 67 GLN A O 1
ATOM 539 N N . ARG A 1 68 ? 11.061 3.851 -2.629 1.00 83.06 68 ARG A N 1
ATOM 540 C CA . ARG A 1 68 ? 10.192 4.841 -3.286 1.00 83.06 68 ARG A CA 1
ATOM 541 C C . ARG A 1 68 ? 8.721 4.552 -3.014 1.00 83.06 68 ARG A C 1
ATOM 543 O O . ARG A 1 68 ? 7.954 5.458 -2.699 1.00 83.06 68 ARG A O 1
ATOM 550 N N . TRP A 1 69 ? 8.351 3.280 -3.082 1.00 86.19 69 TRP A N 1
ATOM 551 C CA . TRP A 1 69 ? 6.992 2.827 -2.819 1.00 86.19 69 TRP A CA 1
ATOM 552 C C . TRP A 1 69 ? 6.635 2.923 -1.335 1.00 86.19 69 TRP A C 1
ATOM 554 O O . TRP A 1 69 ? 5.530 3.356 -1.011 1.00 86.19 69 TRP A O 1
ATOM 564 N N . SER A 1 70 ? 7.559 2.599 -0.427 1.00 85.50 70 SER A N 1
ATOM 565 C CA . SER A 1 70 ? 7.345 2.807 1.010 1.00 85.50 70 SER A CA 1
ATOM 566 C C . SER A 1 70 ? 7.270 4.292 1.374 1.00 85.50 70 SER A C 1
ATOM 568 O O . SER A 1 70 ? 6.434 4.672 2.189 1.00 85.50 70 SER A O 1
ATOM 570 N N . ALA A 1 71 ? 8.031 5.165 0.707 1.00 84.38 71 ALA A N 1
ATOM 571 C CA . ALA A 1 71 ? 7.890 6.609 0.878 1.00 84.38 71 ALA A CA 1
ATOM 572 C C . ALA A 1 71 ? 6.508 7.121 0.433 1.00 84.38 71 ALA A C 1
ATOM 574 O O . ALA A 1 71 ? 5.963 8.024 1.064 1.00 84.38 71 ALA A O 1
ATOM 575 N N . ALA A 1 72 ? 5.898 6.551 -0.612 1.00 86.31 72 ALA A N 1
ATOM 576 C CA . ALA A 1 72 ? 4.539 6.923 -1.023 1.00 86.31 72 ALA A CA 1
ATOM 577 C C . ALA A 1 72 ? 3.483 6.546 0.036 1.00 86.31 72 ALA A C 1
ATOM 579 O O . ALA A 1 72 ? 2.543 7.309 0.259 1.00 86.31 72 ALA A O 1
ATOM 580 N N . LEU A 1 73 ? 3.675 5.418 0.732 1.00 86.50 73 LEU A N 1
ATOM 581 C CA . LEU A 1 73 ? 2.819 4.982 1.842 1.00 86.50 73 LEU A CA 1
ATOM 582 C C . LEU A 1 73 ? 2.863 5.960 3.027 1.00 86.50 73 LEU A C 1
ATOM 584 O O . LEU A 1 73 ? 1.847 6.168 3.685 1.00 86.50 73 LEU A O 1
ATOM 588 N N . THR A 1 74 ? 4.028 6.558 3.292 1.00 82.94 74 THR A N 1
ATOM 589 C CA . THR A 1 74 ? 4.253 7.414 4.467 1.00 82.94 74 THR A CA 1
ATOM 590 C C . THR A 1 74 ? 4.062 8.909 4.198 1.00 82.94 74 THR A C 1
ATOM 592 O O . THR A 1 74 ? 3.832 9.667 5.134 1.00 82.94 74 THR A O 1
ATOM 595 N N . SER A 1 75 ? 4.159 9.355 2.942 1.00 84.06 75 SER A N 1
ATOM 596 C CA . SER A 1 75 ? 4.123 10.783 2.580 1.00 84.06 75 SER A CA 1
ATOM 597 C C . SER A 1 75 ? 2.811 11.254 1.949 1.00 84.06 75 SER A C 1
ATOM 599 O O . SER A 1 75 ? 2.551 12.459 1.921 1.00 84.06 75 SER A O 1
ATOM 601 N N . SER A 1 76 ? 1.971 10.343 1.448 1.00 88.06 76 SER A N 1
ATOM 602 C CA . SER A 1 76 ? 0.687 10.721 0.855 1.00 88.06 76 SER A CA 1
ATOM 603 C C . SER A 1 76 ? -0.381 10.947 1.924 1.00 88.06 76 SER A C 1
ATOM 605 O O . SER A 1 76 ? -0.797 10.023 2.623 1.00 88.06 76 SER A O 1
ATOM 607 N N . ALA A 1 77 ? -0.906 12.174 1.984 1.00 87.75 77 ALA A N 1
ATOM 608 C CA . ALA A 1 77 ? -2.005 12.533 2.879 1.00 87.75 77 ALA A CA 1
ATOM 609 C C . ALA A 1 77 ? -3.264 11.681 2.644 1.00 87.75 77 ALA A C 1
ATOM 611 O O . ALA A 1 77 ? -3.942 11.318 3.600 1.00 87.75 77 ALA A O 1
ATOM 612 N N . LYS A 1 78 ? -3.560 11.314 1.388 1.00 89.94 78 LYS A N 1
ATOM 613 C CA . LYS A 1 78 ? -4.728 10.476 1.072 1.00 89.94 78 LYS A CA 1
ATOM 614 C C . LYS A 1 78 ? -4.564 9.056 1.604 1.00 89.94 78 LYS A C 1
ATOM 616 O O . LYS A 1 78 ? -5.517 8.466 2.104 1.00 89.94 78 LYS A O 1
ATOM 621 N N . VAL A 1 79 ? -3.356 8.505 1.484 1.00 89.00 79 VAL A N 1
ATOM 622 C CA . VAL A 1 79 ? -3.046 7.160 1.982 1.00 89.00 79 VAL A CA 1
ATOM 623 C C . VAL A 1 79 ? -3.119 7.136 3.507 1.00 89.00 79 VAL A C 1
ATOM 625 O O . VAL A 1 79 ? -3.722 6.224 4.069 1.00 89.00 79 VAL A O 1
ATOM 628 N N . ILE A 1 80 ? -2.592 8.170 4.169 1.00 89.19 80 ILE A N 1
ATOM 629 C CA . ILE A 1 80 ? -2.691 8.341 5.624 1.00 89.19 80 ILE A CA 1
ATOM 630 C C . ILE A 1 80 ? -4.157 8.432 6.067 1.00 89.19 80 ILE A C 1
ATOM 632 O O . ILE A 1 80 ? -4.567 7.663 6.932 1.00 89.19 80 ILE A O 1
ATOM 636 N N . GLU A 1 81 ? -4.968 9.288 5.438 1.00 89.56 81 GLU A N 1
ATOM 637 C CA . GLU A 1 81 ? -6.398 9.425 5.757 1.00 89.56 81 GLU A CA 1
ATOM 638 C C . GLU A 1 81 ? -7.142 8.086 5.596 1.00 89.56 81 GLU A C 1
ATOM 640 O O . GLU A 1 81 ? -7.952 7.692 6.440 1.00 89.56 81 GLU A O 1
ATOM 645 N N . MET A 1 82 ? -6.829 7.324 4.543 1.00 90.12 82 MET A N 1
ATOM 646 C CA . MET A 1 82 ? -7.420 6.004 4.346 1.00 90.12 82 MET A CA 1
ATOM 647 C C . MET A 1 82 ? -6.985 5.005 5.427 1.00 90.12 82 MET A C 1
ATOM 649 O O . MET A 1 82 ? -7.831 4.244 5.899 1.00 90.12 82 MET A O 1
ATOM 653 N N . LEU A 1 83 ? -5.713 5.016 5.845 1.00 88.31 83 LEU A N 1
ATOM 654 C CA . LEU A 1 83 ? -5.202 4.188 6.946 1.00 88.31 83 LEU A CA 1
ATOM 655 C C . LEU A 1 83 ? -5.854 4.543 8.288 1.00 88.31 83 LEU A C 1
ATOM 657 O O . LEU A 1 83 ? -6.133 3.648 9.084 1.00 88.31 83 LEU A O 1
ATOM 661 N N . GLU A 1 84 ? -6.110 5.824 8.548 1.00 87.06 84 GLU A N 1
ATOM 662 C CA . GLU A 1 84 ? -6.821 6.296 9.745 1.00 87.06 84 GLU A CA 1
ATOM 663 C C . GLU A 1 84 ? -8.291 5.861 9.756 1.00 87.06 84 GLU A C 1
ATOM 665 O O . GLU A 1 84 ? -8.836 5.527 10.806 1.00 87.06 84 GLU A O 1
ATOM 670 N N . GLY A 1 85 ? -8.923 5.789 8.582 1.00 86.38 85 GLY A N 1
ATOM 671 C CA . GLY A 1 85 ? -10.283 5.274 8.425 1.00 86.38 85 GLY A CA 1
ATOM 672 C C . GLY A 1 85 ? -10.413 3.746 8.515 1.00 86.38 85 GLY A C 1
ATOM 673 O O . GLY A 1 85 ? -11.522 3.221 8.379 1.00 86.38 85 GLY A O 1
ATOM 674 N N . MET A 1 86 ? -9.312 3.009 8.688 1.00 87.06 86 MET A N 1
ATOM 675 C CA . MET A 1 86 ? -9.302 1.548 8.818 1.00 87.06 86 MET A CA 1
ATOM 676 C C . MET A 1 86 ? -9.302 1.105 10.282 1.00 87.06 86 MET A C 1
ATOM 678 O O . MET A 1 86 ? -8.968 1.860 11.190 1.00 87.06 86 MET A O 1
ATOM 682 N N . SER A 1 87 ? -9.667 -0.159 10.531 1.00 87.81 87 SER A N 1
ATOM 683 C CA . SER A 1 87 ? -9.510 -0.705 11.879 1.00 87.81 87 SER A CA 1
ATOM 684 C C . SER A 1 87 ? -8.019 -0.813 12.233 1.00 87.81 87 SER A C 1
ATOM 686 O O . SER A 1 87 ? -7.201 -1.107 11.353 1.00 87.81 87 SER A O 1
ATOM 688 N N . PRO A 1 88 ? -7.652 -0.631 13.514 1.00 84.31 88 PRO A N 1
ATOM 689 C CA . PRO A 1 88 ? -6.253 -0.653 13.946 1.00 84.31 88 PRO A CA 1
ATOM 690 C C . PRO A 1 88 ? -5.558 -1.972 13.590 1.00 84.31 88 PRO A C 1
ATOM 692 O O . PRO A 1 88 ? -4.404 -1.978 13.181 1.00 84.31 88 PRO A O 1
ATOM 695 N N . GLU A 1 89 ? -6.284 -3.092 13.643 1.00 86.06 89 GLU A N 1
ATOM 696 C CA . GLU A 1 89 ? -5.762 -4.399 13.236 1.00 86.06 89 GLU A CA 1
ATOM 697 C C . GLU A 1 89 ? -5.387 -4.446 11.748 1.00 86.06 89 GLU A C 1
ATOM 699 O O . GLU A 1 89 ? -4.350 -5.005 11.403 1.00 86.06 89 GLU A O 1
ATOM 704 N N . MET A 1 90 ? -6.199 -3.853 10.864 1.00 86.19 90 MET A N 1
ATOM 705 C CA . MET A 1 90 ? -5.916 -3.838 9.424 1.00 86.19 90 MET A CA 1
ATOM 706 C C . MET A 1 90 ? -4.778 -2.886 9.076 1.00 86.19 90 MET A C 1
ATOM 708 O O . MET A 1 90 ? -3.956 -3.217 8.224 1.00 86.19 90 MET A O 1
ATOM 712 N N . LYS A 1 91 ? -4.737 -1.717 9.728 1.00 87.94 91 LYS A N 1
ATOM 713 C CA . LYS A 1 91 ? -3.638 -0.758 9.592 1.00 87.94 91 LYS A CA 1
ATOM 714 C C . LYS A 1 91 ? -2.313 -1.440 9.932 1.00 87.94 91 LYS A C 1
ATOM 716 O O . LYS A 1 91 ? -1.398 -1.417 9.112 1.00 87.94 91 LYS A O 1
ATOM 721 N N . ARG A 1 92 ? -2.271 -2.144 11.066 1.00 86.19 92 ARG A N 1
ATOM 722 C CA . ARG A 1 92 ? -1.093 -2.889 11.507 1.00 86.19 92 ARG A CA 1
ATOM 723 C C . ARG A 1 92 ? -0.653 -3.966 10.538 1.00 86.19 92 ARG A C 1
ATOM 725 O O . ARG A 1 92 ? 0.506 -3.998 10.150 1.00 86.19 92 ARG A O 1
ATOM 732 N N . GLU A 1 93 ? -1.581 -4.803 10.082 1.00 87.25 93 GLU A N 1
ATOM 733 C CA . GLU A 1 93 ? -1.274 -5.849 9.098 1.00 87.25 93 GLU A CA 1
ATOM 734 C C . GLU A 1 93 ? -0.565 -5.290 7.854 1.00 87.25 93 GLU A C 1
ATOM 736 O O . GLU A 1 93 ? 0.388 -5.893 7.362 1.00 87.25 93 GLU A O 1
ATOM 741 N N . VAL A 1 94 ? -1.021 -4.142 7.341 1.00 86.62 94 VAL A N 1
ATOM 742 C CA . VAL A 1 94 ? -0.452 -3.533 6.132 1.00 86.62 94 VAL A CA 1
ATOM 743 C C . VAL A 1 94 ? 0.884 -2.847 6.420 1.00 86.62 94 VAL A C 1
ATOM 745 O O . VAL A 1 94 ? 1.824 -3.037 5.648 1.00 86.62 94 VAL A O 1
ATOM 748 N N . LEU A 1 95 ? 0.994 -2.089 7.516 1.00 86.69 95 LEU A N 1
ATOM 749 C CA . LEU A 1 95 ? 2.226 -1.384 7.891 1.00 86.69 95 LEU A CA 1
ATOM 750 C C . LEU A 1 95 ? 3.359 -2.353 8.258 1.00 86.69 95 LEU A C 1
ATOM 752 O O . LEU A 1 95 ? 4.488 -2.177 7.794 1.00 86.69 95 LEU A O 1
ATOM 756 N N . GLU A 1 96 ? 3.057 -3.414 9.012 1.00 87.56 96 GLU A N 1
ATOM 757 C CA . GLU A 1 96 ? 4.019 -4.477 9.319 1.00 87.56 96 GLU A CA 1
ATOM 758 C C . GLU A 1 96 ? 4.471 -5.193 8.042 1.00 87.56 96 GLU A C 1
ATOM 760 O O . GLU A 1 96 ? 5.668 -5.407 7.838 1.00 87.56 96 GLU A O 1
ATOM 765 N N . ALA A 1 97 ? 3.533 -5.535 7.150 1.00 86.81 97 ALA A N 1
ATOM 766 C CA . ALA A 1 97 ? 3.865 -6.197 5.892 1.00 86.81 97 ALA A CA 1
ATOM 767 C C . ALA A 1 97 ? 4.744 -5.316 4.994 1.00 86.81 97 ALA A C 1
ATOM 769 O O . ALA A 1 97 ? 5.684 -5.827 4.389 1.00 86.81 97 ALA A O 1
ATOM 770 N N . ALA A 1 98 ? 4.475 -4.010 4.946 1.00 86.50 98 ALA A N 1
ATOM 771 C CA . ALA A 1 98 ? 5.249 -3.037 4.181 1.00 86.50 98 ALA A CA 1
ATOM 772 C C . ALA A 1 98 ? 6.621 -2.702 4.798 1.00 86.50 98 ALA A C 1
ATOM 774 O O . ALA A 1 98 ? 7.380 -1.941 4.202 1.00 86.50 98 ALA A O 1
ATOM 775 N N . GLY A 1 99 ? 6.958 -3.245 5.974 1.00 82.12 99 GLY A N 1
ATOM 776 C CA . GLY A 1 99 ? 8.213 -2.931 6.658 1.00 82.12 99 GLY A CA 1
ATOM 777 C C . GLY A 1 99 ? 8.274 -1.499 7.197 1.00 82.12 99 GLY A C 1
ATOM 778 O O . GLY A 1 99 ? 9.367 -0.982 7.410 1.00 82.12 99 GLY A O 1
ATOM 779 N N . ALA A 1 100 ? 7.117 -0.872 7.433 1.00 75.31 100 ALA A N 1
ATOM 780 C CA . ALA A 1 100 ? 6.988 0.476 7.985 1.00 75.31 100 ALA A CA 1
ATOM 781 C C . ALA A 1 100 ? 6.230 0.485 9.337 1.00 75.31 100 ALA A C 1
ATOM 783 O O . ALA A 1 100 ? 5.254 1.226 9.474 1.00 75.31 100 ALA A O 1
ATOM 784 N N . PRO A 1 101 ? 6.641 -0.322 10.342 1.00 65.06 101 PRO A N 1
ATOM 785 C CA . PRO A 1 101 ? 5.949 -0.390 11.633 1.00 65.06 101 PRO A CA 1
ATOM 786 C C . PRO A 1 101 ? 6.062 0.912 12.447 1.00 65.06 101 PRO A C 1
ATOM 788 O O . PRO A 1 101 ? 5.168 1.222 13.229 1.00 65.06 101 PRO A O 1
ATOM 791 N N . ASP A 1 102 ? 7.117 1.703 12.221 1.00 61.91 102 ASP A N 1
ATOM 792 C CA . ASP A 1 102 ? 7.427 2.939 12.964 1.00 61.91 102 ASP A CA 1
ATOM 793 C C . ASP A 1 102 ? 6.306 3.997 12.864 1.00 61.91 102 ASP A C 1
ATOM 795 O O . ASP A 1 102 ? 6.031 4.729 13.810 1.00 61.91 102 ASP A O 1
ATOM 799 N N . LEU A 1 103 ? 5.564 4.014 11.749 1.00 59.06 103 LEU A N 1
ATOM 800 C CA . LEU A 1 103 ? 4.409 4.901 11.557 1.00 59.06 103 LEU A CA 1
ATOM 801 C C . LEU A 1 103 ? 3.249 4.614 12.512 1.00 59.06 103 LEU A C 1
ATOM 803 O O . LEU A 1 103 ? 2.436 5.495 12.801 1.00 59.06 103 LEU A O 1
ATOM 807 N N . GLU A 1 104 ? 3.114 3.366 12.952 1.00 56.59 104 GLU A N 1
ATOM 808 C CA . GLU A 1 104 ? 2.079 2.998 13.905 1.00 56.59 104 GLU A CA 1
ATOM 809 C C . GLU A 1 104 ? 2.427 3.526 15.298 1.00 56.59 104 GLU A C 1
ATOM 811 O O . GLU A 1 104 ? 1.550 4.063 15.976 1.00 56.59 104 GLU A O 1
ATOM 816 N N . GLU A 1 105 ? 3.708 3.467 15.675 1.00 58.81 105 GLU A N 1
ATOM 817 C CA . GLU A 1 105 ? 4.228 4.049 16.915 1.00 58.81 105 GLU A CA 1
ATOM 818 C C . GLU A 1 105 ? 4.122 5.577 16.917 1.00 58.81 105 GLU A C 1
ATOM 820 O O . GLU A 1 105 ? 3.611 6.130 17.890 1.00 58.81 105 GLU A O 1
ATOM 825 N N . GLU A 1 106 ? 4.497 6.265 15.831 1.00 58.44 106 GLU A N 1
ATOM 826 C CA . GLU A 1 106 ? 4.364 7.729 15.734 1.00 58.44 106 GLU A CA 1
ATOM 827 C C . GLU A 1 106 ? 2.896 8.170 15.852 1.00 58.44 106 GLU A C 1
ATOM 829 O O . GLU A 1 106 ? 2.558 9.058 16.636 1.00 58.44 106 GLU A O 1
ATOM 834 N N . HIS A 1 107 ? 1.986 7.492 15.148 1.00 56.81 107 HIS A N 1
ATOM 835 C CA . HIS A 1 107 ? 0.562 7.820 15.186 1.00 56.81 107 HIS A CA 1
ATOM 836 C C . HIS A 1 107 ? -0.083 7.496 16.546 1.00 56.81 107 HIS A C 1
ATOM 838 O O . HIS A 1 107 ? -0.924 8.247 17.044 1.00 56.81 107 HIS A O 1
ATOM 844 N N . GLN A 1 108 ? 0.322 6.394 17.182 1.00 58.06 108 GLN A N 1
ATOM 845 C CA . GLN A 1 108 ? -0.149 6.013 18.515 1.00 58.06 108 GLN A CA 1
ATOM 846 C C . GLN A 1 108 ? 0.428 6.923 19.613 1.00 58.06 108 GLN A C 1
ATOM 848 O O . GLN A 1 108 ? -0.232 7.154 20.630 1.00 58.06 108 GLN A O 1
ATOM 853 N N . GLN A 1 109 ? 1.623 7.482 19.406 1.00 56.66 109 GLN A N 1
ATOM 854 C CA . GLN A 1 109 ? 2.240 8.470 20.288 1.00 56.66 109 GLN A CA 1
ATOM 855 C C . GLN A 1 109 ? 1.607 9.862 20.121 1.00 56.66 109 GLN A C 1
ATOM 857 O O . GLN A 1 109 ? 1.369 10.540 21.121 1.00 56.66 109 GLN A O 1
ATOM 862 N N . GLN A 1 110 ? 1.227 10.246 18.897 1.00 54.31 110 GLN A N 1
ATOM 863 C CA . GLN A 1 110 ? 0.475 11.475 18.619 1.00 54.31 110 GLN A CA 1
ATOM 864 C C . GLN A 1 110 ? -0.937 11.434 19.237 1.00 54.31 110 GLN A C 1
ATOM 866 O O . GLN A 1 110 ? -1.346 12.397 19.883 1.00 54.31 110 GLN A O 1
ATOM 871 N N . GLN A 1 111 ? -1.660 10.309 19.131 1.00 56.44 111 GLN A N 1
ATOM 872 C CA . GLN A 1 111 ? -2.975 10.149 19.780 1.00 56.44 111 GLN A CA 1
ATOM 873 C C . GLN A 1 111 ? -2.889 10.170 21.315 1.00 56.44 111 GLN A C 1
ATOM 875 O O . GLN A 1 111 ? -3.769 10.721 21.970 1.00 56.44 111 GLN A O 1
ATOM 880 N N . GLN A 1 112 ? -1.816 9.634 21.909 1.00 54.97 112 GLN A N 1
ATOM 881 C CA . GLN A 1 112 ? -1.594 9.730 23.359 1.00 54.97 112 GLN A CA 1
ATOM 882 C C . GLN A 1 112 ? -1.273 11.154 23.837 1.00 54.97 112 GLN A C 1
ATOM 884 O O . GLN A 1 112 ? -1.474 11.450 25.013 1.00 54.97 112 GLN A O 1
ATOM 889 N N . GLN A 1 113 ? -0.785 12.038 22.960 1.00 52.41 113 GLN A N 1
ATOM 890 C CA . GLN A 1 113 ? -0.593 13.451 23.294 1.00 52.41 113 GLN A CA 1
ATOM 891 C C . GLN A 1 113 ? -1.889 14.269 23.215 1.00 52.41 113 GLN A C 1
ATOM 893 O O . GLN A 1 113 ? -2.031 15.217 23.986 1.00 52.41 113 GLN A O 1
ATOM 898 N N . ASP A 1 114 ? -2.826 13.903 22.337 1.00 52.41 114 ASP A N 1
ATOM 899 C CA . ASP A 1 114 ? -4.100 14.621 22.164 1.00 52.41 114 ASP A CA 1
ATOM 900 C C . ASP A 1 114 ? -5.160 14.230 23.219 1.00 52.41 114 ASP A C 1
ATOM 902 O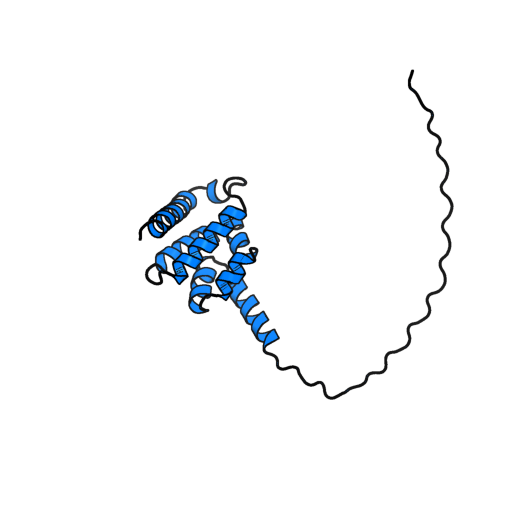 O . ASP A 1 114 ? -6.008 15.041 23.580 1.00 52.41 114 ASP A O 1
ATOM 906 N N . ASP A 1 115 ? -5.064 13.023 23.797 1.00 47.03 115 ASP A N 1
ATOM 907 C CA . ASP A 1 115 ? -5.947 12.547 24.883 1.00 47.03 115 ASP A CA 1
ATOM 908 C C . ASP A 1 115 ? -5.521 13.028 26.287 1.00 47.03 115 ASP A C 1
ATOM 910 O O . ASP A 1 115 ? -6.106 12.645 27.302 1.00 47.03 115 ASP A O 1
ATOM 914 N N . LEU A 1 116 ? -4.508 13.898 26.398 1.00 47.34 116 LEU A N 1
ATOM 915 C CA . LEU A 1 116 ? -4.256 14.574 27.668 1.00 47.34 116 LEU A CA 1
ATOM 916 C C . LEU A 1 116 ? -5.401 15.566 27.928 1.00 47.34 116 LEU A C 1
ATOM 918 O O . LEU A 1 116 ? -5.532 16.549 27.192 1.00 47.34 116 LEU A O 1
ATOM 922 N N . PRO A 1 117 ? -6.214 15.382 28.993 1.00 47.94 117 PRO A N 1
ATOM 923 C CA . PRO A 1 117 ? -7.198 16.387 29.363 1.00 47.94 117 PRO A CA 1
ATOM 924 C C . PRO A 1 117 ? -6.461 17.714 29.561 1.00 47.94 117 PRO A C 1
ATOM 926 O O . PRO A 1 117 ? -5.339 17.690 30.081 1.00 47.94 117 PRO A O 1
ATOM 929 N N . PRO A 1 118 ? -7.050 18.867 29.185 1.00 48.97 118 PRO A N 1
ATOM 930 C CA . PRO A 1 118 ? -6.437 20.156 29.450 1.00 48.97 118 PRO A CA 1
ATOM 931 C C . PRO A 1 118 ? -6.162 20.224 30.948 1.00 48.97 118 PRO A C 1
ATOM 933 O O . PRO A 1 118 ? -7.081 20.368 31.758 1.00 48.97 118 PRO A O 1
ATOM 936 N N . GLN A 1 119 ? -4.890 20.054 31.315 1.00 52.75 119 GLN A N 1
ATOM 937 C CA . GLN A 1 119 ? -4.393 20.293 32.654 1.00 52.75 119 GLN A CA 1
ATOM 938 C C . GLN A 1 119 ? -4.835 21.711 32.970 1.00 52.75 119 GLN A C 1
ATOM 940 O O . GLN A 1 119 ? -4.342 22.673 32.387 1.00 52.75 119 GLN A O 1
ATOM 945 N N . GLN A 1 120 ? -5.843 21.853 33.826 1.00 47.09 120 GLN A N 1
ATOM 946 C CA . GLN A 1 120 ? -6.205 23.150 34.355 1.00 47.09 120 GLN A CA 1
ATOM 947 C C . GLN A 1 120 ? -5.025 23.588 35.208 1.00 47.09 120 GLN A C 1
ATOM 949 O O . GLN A 1 120 ? -4.900 23.174 36.355 1.00 47.09 120 GLN A O 1
ATOM 954 N N . HIS A 1 121 ? -4.125 24.374 34.618 1.00 50.31 121 HIS A N 1
ATOM 955 C CA . HIS A 1 121 ? -3.028 25.011 35.326 1.00 50.31 121 HIS A CA 1
ATOM 956 C C . HIS A 1 121 ? -3.646 25.843 36.465 1.00 50.31 121 HIS A C 1
ATOM 958 O O . HIS A 1 121 ? -4.330 26.832 36.176 1.00 50.31 121 HIS A O 1
ATOM 964 N N . PRO A 1 122 ? -3.454 25.490 37.752 1.00 46.75 122 PRO A N 1
ATOM 965 C CA . PRO A 1 122 ? -3.832 26.392 38.822 1.00 46.75 122 PRO A CA 1
ATOM 966 C C . PRO A 1 122 ? -2.900 27.599 38.721 1.00 46.75 122 PRO A C 1
ATOM 968 O O . PRO A 1 122 ? -1.679 27.458 38.643 1.00 46.75 122 PRO A O 1
ATOM 971 N N . GLY A 1 123 ? -3.504 28.782 38.622 1.00 53.88 123 GLY A N 1
ATOM 972 C CA . GLY A 1 123 ? -2.839 30.015 38.231 1.00 53.88 123 GLY A CA 1
ATOM 973 C C . GLY A 1 123 ? -1.520 30.272 38.955 1.00 53.88 123 GLY A C 1
ATOM 974 O O . GLY A 1 123 ? -1.484 30.493 40.162 1.00 53.88 123 GLY A O 1
ATOM 975 N N . VAL A 1 124 ? -0.448 30.350 38.175 1.00 48.88 124 VAL A N 1
ATOM 976 C CA . VAL A 1 124 ? 0.764 31.075 38.548 1.00 48.88 124 VAL A CA 1
ATOM 977 C C . VAL A 1 124 ? 0.913 32.193 37.527 1.00 48.88 124 VAL A C 1
ATOM 979 O O . VAL A 1 124 ? 1.435 32.007 36.431 1.00 48.88 124 VAL A O 1
ATOM 982 N N . GLN A 1 125 ? 0.384 33.363 37.883 1.00 47.38 125 GLN A N 1
ATOM 983 C CA . GLN A 1 125 ? 0.707 34.612 37.204 1.00 47.38 125 GLN A CA 1
ATOM 984 C C . GLN A 1 125 ? 2.201 34.885 37.423 1.00 47.38 125 GLN A 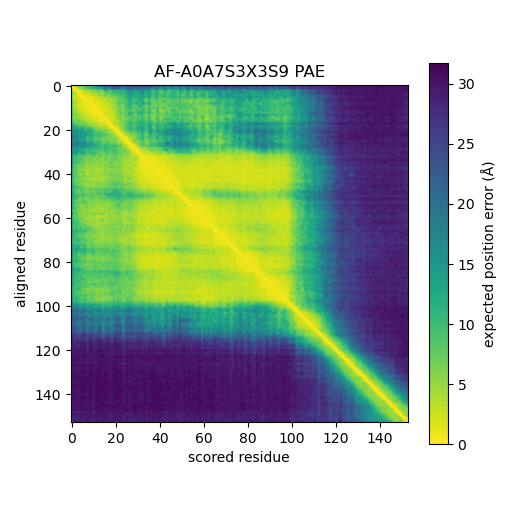C 1
ATOM 986 O O . GLN A 1 125 ? 2.601 35.344 38.489 1.00 47.38 125 GLN A O 1
ATOM 991 N N . GLN A 1 126 ? 3.028 34.569 36.430 1.00 54.44 126 GLN A N 1
ATOM 992 C CA . GLN A 1 126 ? 4.398 35.071 36.343 1.00 54.44 126 GLN A CA 1
ATOM 993 C C . GLN A 1 126 ? 4.355 36.456 35.676 1.00 54.44 126 GLN A C 1
ATOM 995 O O . GLN A 1 126 ? 3.916 36.550 34.526 1.00 54.44 126 GLN A O 1
ATOM 1000 N N . PRO A 1 127 ? 4.768 37.542 36.352 1.00 58.16 127 PRO A N 1
ATOM 1001 C CA . PRO A 1 127 ? 4.901 38.842 35.712 1.00 58.16 127 PRO A CA 1
ATOM 1002 C C . PRO A 1 127 ? 6.089 38.840 34.737 1.00 58.16 127 PRO A C 1
ATOM 1004 O O . PRO A 1 127 ? 7.220 38.508 35.085 1.00 58.16 127 PRO A O 1
ATOM 1007 N N . TRP A 1 128 ? 5.798 39.230 33.500 1.00 62.12 128 TRP A N 1
ATOM 1008 C CA . TRP A 1 128 ? 6.742 39.448 32.404 1.00 62.12 128 TRP A CA 1
ATOM 1009 C C . TRP A 1 128 ? 7.793 40.516 32.785 1.00 62.12 128 TRP A C 1
ATOM 1011 O O . TRP A 1 128 ? 7.407 41.567 33.302 1.00 62.12 128 TRP A O 1
ATOM 1021 N N . PRO A 1 129 ? 9.099 40.334 32.511 1.00 64.88 129 PRO A N 1
ATOM 1022 C CA . PRO A 1 129 ? 10.067 41.424 32.627 1.00 64.88 129 PRO A CA 1
ATOM 1023 C C . PRO A 1 129 ? 10.008 42.345 31.389 1.00 64.88 129 PRO A C 1
ATOM 1025 O O . PRO A 1 129 ? 9.933 41.846 30.265 1.00 64.88 129 PRO A O 1
ATOM 1028 N N . PRO A 1 130 ? 10.065 43.682 31.532 1.00 59.19 130 PRO A N 1
ATOM 1029 C CA . PRO A 1 130 ? 10.101 44.577 30.380 1.00 59.19 130 PRO A CA 1
ATOM 1030 C C . PRO A 1 130 ? 11.398 44.399 29.576 1.00 59.19 130 PRO A C 1
ATOM 1032 O O . PRO A 1 130 ? 12.491 44.283 30.132 1.00 59.19 130 PRO A O 1
ATOM 1035 N N . ALA A 1 131 ? 11.254 44.385 28.250 1.00 58.84 131 ALA A N 1
ATOM 1036 C CA . ALA A 1 131 ? 12.345 44.269 27.291 1.00 58.84 131 ALA A CA 1
ATOM 1037 C C . ALA A 1 131 ? 13.358 45.429 27.423 1.00 58.84 131 ALA A C 1
ATOM 1039 O O . ALA A 1 131 ? 12.945 46.580 27.595 1.00 58.84 131 ALA A O 1
ATOM 1040 N N . PRO A 1 132 ? 14.673 45.177 27.291 1.00 57.38 132 PRO A N 1
ATOM 1041 C CA . PRO A 1 132 ? 15.653 46.248 27.178 1.00 57.38 132 PRO A CA 1
ATOM 1042 C C . PRO A 1 132 ? 15.558 46.934 25.805 1.00 57.38 132 PRO A C 1
ATOM 1044 O O . PRO A 1 132 ? 15.481 46.287 24.761 1.00 57.38 132 PRO A O 1
ATOM 1047 N N . ALA A 1 133 ? 15.568 48.266 25.833 1.00 53.97 133 ALA A N 1
ATOM 1048 C CA . ALA A 1 133 ? 15.526 49.142 24.669 1.00 53.97 133 ALA A CA 1
ATOM 1049 C C . ALA A 1 133 ? 16.700 48.888 23.704 1.00 53.97 133 ALA A C 1
ATOM 1051 O O . ALA A 1 133 ? 17.864 48.872 24.107 1.00 53.97 133 ALA A O 1
ATOM 1052 N N . ALA A 1 134 ? 16.388 48.740 22.416 1.00 56.47 134 ALA A N 1
ATOM 1053 C CA . ALA A 1 134 ? 17.370 48.666 21.340 1.00 56.47 134 ALA A CA 1
ATOM 1054 C C . ALA A 1 134 ? 18.008 50.048 21.079 1.00 56.47 134 ALA A C 1
ATOM 1056 O O . ALA A 1 134 ? 17.273 51.030 20.937 1.00 56.47 134 ALA A O 1
ATOM 1057 N N . PRO A 1 135 ? 19.345 50.167 20.965 1.00 53.62 135 PRO A N 1
ATOM 1058 C CA . PRO A 1 135 ? 19.970 51.380 20.457 1.00 53.62 135 PRO A CA 1
ATOM 1059 C C . PRO A 1 135 ? 19.954 51.447 18.922 1.00 53.62 135 PRO A C 1
ATOM 1061 O O . PRO A 1 135 ? 20.093 50.453 18.212 1.00 53.62 135 PRO A O 1
ATOM 1064 N N . ALA A 1 136 ? 19.780 52.683 18.457 1.00 51.84 136 ALA A N 1
ATOM 1065 C CA . ALA A 1 136 ? 19.585 53.143 17.091 1.00 51.84 136 ALA A CA 1
ATOM 1066 C C . ALA A 1 136 ? 20.583 52.619 16.040 1.00 51.84 136 ALA A C 1
ATOM 1068 O O . ALA A 1 136 ? 21.791 52.522 16.261 1.00 51.84 136 ALA A O 1
ATOM 1069 N N . ALA A 1 137 ? 20.032 52.387 14.848 1.00 52.91 137 ALA A N 1
ATOM 1070 C CA . ALA A 1 137 ? 20.722 52.050 13.613 1.00 52.91 137 ALA A CA 1
ATOM 1071 C C . ALA A 1 137 ? 21.734 53.127 13.174 1.00 52.91 137 ALA A C 1
ATOM 1073 O O . ALA A 1 137 ? 21.450 54.326 13.210 1.00 52.91 137 ALA A O 1
ATOM 1074 N N . LYS A 1 138 ? 22.895 52.684 12.679 1.00 57.66 138 LYS A N 1
ATOM 1075 C CA . LYS A 1 138 ? 23.817 53.501 11.877 1.00 57.66 138 LYS A CA 1
ATOM 1076 C C . LYS A 1 138 ? 23.465 53.365 10.385 1.00 57.66 138 LYS A C 1
ATOM 1078 O O . LYS A 1 138 ? 23.280 52.237 9.933 1.00 57.66 138 LYS A O 1
ATOM 1083 N N . PRO A 1 139 ? 23.403 54.464 9.613 1.00 58.91 139 PRO A N 1
ATOM 1084 C CA . PRO A 1 139 ? 23.162 54.408 8.174 1.00 58.91 139 PRO A CA 1
ATOM 1085 C C . PRO A 1 139 ? 24.395 53.934 7.384 1.00 58.91 139 PRO A C 1
ATOM 1087 O O . PRO A 1 139 ? 25.539 54.204 7.752 1.00 58.91 139 PRO A O 1
ATOM 1090 N N . ALA A 1 140 ? 24.120 53.217 6.292 1.00 61.00 140 ALA A N 1
ATOM 1091 C CA . ALA A 1 140 ? 25.077 52.631 5.356 1.00 61.00 140 ALA A CA 1
ATOM 1092 C C . ALA A 1 140 ? 25.726 53.677 4.418 1.00 61.00 140 ALA A C 1
ATOM 1094 O O . ALA A 1 140 ? 25.081 54.673 4.081 1.00 61.00 140 ALA A O 1
ATOM 1095 N N . PRO A 1 141 ? 26.970 53.457 3.948 1.00 56.06 141 PRO A N 1
ATOM 1096 C CA . PRO A 1 141 ? 27.594 54.296 2.930 1.00 56.06 141 PRO A CA 1
ATOM 1097 C C . PRO A 1 141 ? 27.089 53.987 1.509 1.00 56.06 141 PRO A C 1
ATOM 1099 O O . PRO A 1 141 ? 26.840 52.841 1.138 1.00 56.06 141 PRO A O 1
ATOM 1102 N N . GLN A 1 142 ? 26.952 55.068 0.739 1.00 51.81 142 GLN A N 1
ATOM 1103 C CA . GLN A 1 142 ? 26.449 55.166 -0.632 1.00 51.81 142 GLN A CA 1
ATOM 1104 C C . GLN A 1 142 ? 27.218 54.330 -1.663 1.00 51.81 142 GLN A C 1
ATOM 1106 O O . GLN A 1 142 ? 28.443 54.227 -1.638 1.00 51.81 142 GLN A O 1
ATOM 1111 N N . ALA A 1 143 ? 26.446 53.817 -2.623 1.00 50.09 143 ALA A N 1
ATOM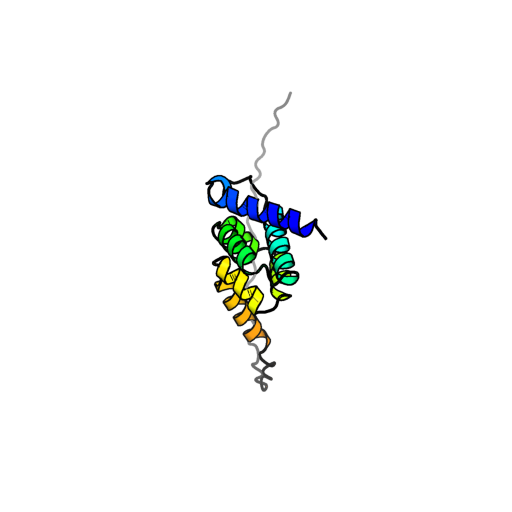 1112 C CA . ALA A 1 143 ? 26.888 53.117 -3.816 1.00 50.09 143 ALA A CA 1
ATOM 1113 C C . ALA A 1 143 ? 27.730 54.015 -4.738 1.00 50.09 143 ALA A C 1
ATOM 1115 O O . ALA A 1 143 ? 27.309 55.106 -5.128 1.00 50.09 143 ALA A O 1
ATOM 1116 N N . ALA A 1 144 ? 28.903 53.511 -5.118 1.00 53.41 144 ALA A N 1
ATOM 1117 C CA . ALA A 1 144 ? 29.716 54.064 -6.186 1.00 53.41 144 ALA A CA 1
ATOM 1118 C C . ALA A 1 144 ? 29.089 53.726 -7.547 1.00 53.41 144 ALA A C 1
ATOM 1120 O O . ALA A 1 144 ? 28.760 52.577 -7.841 1.00 53.41 144 ALA A O 1
ATOM 1121 N N . GLN A 1 145 ? 28.927 54.767 -8.356 1.00 53.56 145 GLN A N 1
ATOM 1122 C CA . GLN A 1 145 ? 28.462 54.731 -9.734 1.00 53.56 145 GLN A CA 1
ATOM 1123 C C . GLN A 1 145 ? 29.522 54.071 -10.629 1.00 53.56 145 GLN A C 1
ATOM 1125 O O . GLN A 1 145 ? 30.682 54.476 -10.618 1.00 53.56 145 GLN A O 1
ATOM 1130 N N . GLY A 1 146 ? 29.110 53.081 -11.420 1.00 50.75 146 GLY A N 1
ATOM 1131 C CA . GLY A 1 146 ? 29.907 52.471 -12.481 1.00 50.75 146 GLY A CA 1
ATOM 1132 C C . GLY A 1 146 ? 29.156 52.573 -13.803 1.00 50.75 146 GLY A C 1
ATOM 1133 O O . GLY A 1 146 ? 28.251 51.789 -14.067 1.00 50.75 146 GLY A O 1
ATOM 1134 N N . VAL A 1 147 ? 29.518 53.582 -14.593 1.00 54.09 147 VAL A N 1
ATOM 1135 C CA . VAL A 1 147 ? 29.094 53.798 -15.982 1.00 54.09 147 VAL A CA 1
ATOM 1136 C C . VAL A 1 147 ? 29.726 52.724 -16.871 1.00 54.09 147 VAL A C 1
ATOM 1138 O O . VAL A 1 147 ? 30.942 52.552 -16.844 1.00 54.09 147 VAL A O 1
ATOM 1141 N N . TRP A 1 148 ? 28.917 52.049 -17.689 1.00 61.91 148 TRP A N 1
ATOM 1142 C CA . TRP A 1 148 ? 29.379 51.251 -18.828 1.00 61.91 148 TRP A CA 1
ATOM 1143 C C . TRP A 1 148 ? 28.886 51.907 -20.123 1.00 61.91 148 TRP A C 1
ATOM 1145 O O . TRP A 1 148 ? 27.699 52.231 -20.200 1.00 61.91 148 TRP A O 1
ATOM 1155 N N . PRO A 1 149 ? 29.758 52.143 -21.119 1.00 63.97 149 PRO A N 1
ATOM 1156 C CA . PRO A 1 149 ? 29.350 52.723 -22.387 1.00 63.97 149 PRO A CA 1
ATOM 1157 C C . PRO A 1 149 ? 28.723 51.692 -23.333 1.00 63.97 149 PRO A C 1
ATOM 1159 O O . PRO A 1 149 ? 29.148 50.542 -23.440 1.00 63.97 149 PRO A O 1
ATOM 1162 N N . GLU A 1 150 ? 27.705 52.196 -24.015 1.00 49.72 150 GLU A N 1
ATOM 1163 C CA . GLU A 1 150 ? 26.904 51.634 -25.093 1.00 49.72 150 GLU A CA 1
ATOM 1164 C C . GLU A 1 150 ? 27.756 51.374 -26.348 1.00 49.72 150 GLU A C 1
ATOM 1166 O O . GLU A 1 150 ? 28.509 52.239 -26.795 1.00 49.72 150 GLU A O 1
ATOM 1171 N N . ALA A 1 151 ? 27.634 50.176 -26.921 1.00 51.12 151 ALA A N 1
ATOM 1172 C CA . ALA A 1 151 ? 28.198 49.823 -28.218 1.00 51.12 151 ALA A CA 1
ATOM 1173 C C . ALA A 1 151 ? 27.143 49.064 -29.029 1.00 51.12 151 ALA A C 1
ATOM 1175 O O . ALA A 1 151 ? 26.935 47.875 -28.800 1.00 51.12 151 ALA A O 1
ATOM 1176 N N . ALA A 1 152 ? 26.481 49.754 -29.962 1.00 51.28 152 ALA A N 1
ATOM 1177 C CA . ALA A 1 152 ? 25.803 49.144 -31.106 1.00 51.28 152 ALA A CA 1
ATOM 1178 C C . ALA A 1 152 ? 25.409 50.208 -32.147 1.00 51.28 152 ALA A C 1
ATOM 1180 O O . ALA A 1 152 ? 24.394 50.881 -31.973 1.00 51.28 152 ALA A O 1
ATOM 1181 N N . ALA A 1 153 ? 26.221 50.323 -33.206 1.00 51.81 153 ALA A N 1
ATOM 1182 C CA . ALA A 1 153 ? 25.861 50.460 -34.632 1.00 51.81 153 ALA A CA 1
ATOM 1183 C C . ALA A 1 153 ? 26.964 51.200 -35.403 1.00 51.81 153 ALA A C 1
ATOM 1185 O O . ALA A 1 153 ? 27.138 52.418 -35.182 1.00 51.81 153 ALA A O 1
#

Radius of gyration: 27.85 Å; Cα contacts (8 Å, |Δi|>4): 87; chains: 1; bounding box: 49×68×74 Å